Protein AF-A0A7J9KUZ1-F1 (afdb_monomer)

Sequence (66 aa):
MYTEQFVYCGKKATLIVGNVLPLRSIPEGAVICNIEHHVGDRGVFVRASRDYAIVISHNPDNDTTR

Nearest PDB structures (foldseek):
  8rxx-assembly1_LA  TM=1.003E+00  e=4.543E-04  Leishmania major strain Friedlin
  4v8m-assembly1_Be  TM=8.912E-01  e=5.210E-04  Trypanosoma brucei brucei TREU927
  1c04-assembly1_A  TM=8.550E-01  e=1.959E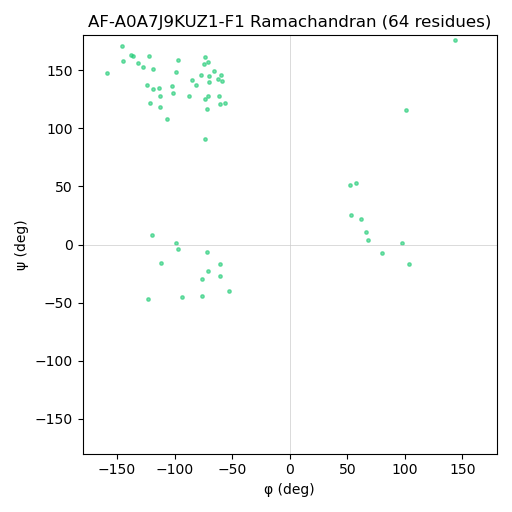-02  Haloarcula marismortui
  7sae-assembly1_C  TM=9.678E-01  e=4.453E-02  Bacillus subtilis
  4v77-assembly1_BC  TM=8.389E-01  e=1.391E-02  Escherichia coli K-12

InterPro domains:
  IPR002171 Large ribosomal subunit protein uL2 [PTHR13691] (1-64)
  IPR008991 Translation protein SH3-like domain superfamily [SSF50104] (18-61)
  IPR014722 Large ribosomal subunit protein uL2, domain 2 [G3DSA:2.30.30.30] (9-66)
  IPR022669 Large ribosomal subunit protein uL2, C-terminal [PF03947] (17-61)

Radius of gyration: 12.12 Å; Cα contacts (8 Å, |Δi|>4): 89; chains: 1; bounding box: 23×22×36 Å

pLDDT: mean 93.88, std 3.78, range [80.0, 97.06]

Structure (mmCIF, N/CA/C/O backbone):
data_AF-A0A7J9KUZ1-F1
#
_entry.id   AF-A0A7J9KUZ1-F1
#
loop_
_atom_site.group_PDB
_atom_site.id
_atom_site.type_sym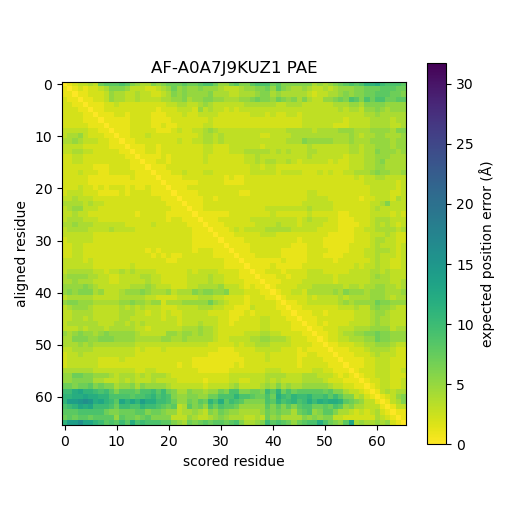bol
_atom_site.label_atom_id
_atom_site.label_alt_id
_atom_site.label_comp_id
_atom_site.label_asym_id
_atom_site.label_entity_id
_atom_site.label_seq_id
_atom_site.pdbx_PDB_ins_code
_atom_site.Cartn_x
_atom_site.Cartn_y
_atom_site.Cartn_z
_atom_site.occupancy
_atom_site.B_iso_or_equiv
_atom_site.auth_seq_id
_atom_site.auth_comp_id
_atom_site.auth_asym_id
_atom_site.auth_atom_id
_atom_site.pdbx_PDB_model_num
ATOM 1 N N . MET A 1 1 ? -6.078 5.711 9.507 1.00 88.31 1 MET A N 1
ATOM 2 C CA . MET A 1 1 ? -6.533 4.475 10.170 1.00 88.31 1 MET A CA 1
ATOM 3 C C . MET A 1 1 ? -7.094 4.829 11.527 1.00 88.31 1 MET A C 1
ATOM 5 O O . MET A 1 1 ? -6.509 5.674 12.195 1.00 88.31 1 MET A O 1
ATOM 9 N N . TYR A 1 2 ? -8.218 4.227 11.898 1.00 93.94 2 TYR A N 1
ATOM 10 C CA . TYR A 1 2 ? -8.877 4.420 13.190 1.00 93.94 2 TYR A CA 1
ATOM 11 C C . TYR A 1 2 ? -9.375 3.069 13.730 1.00 93.94 2 TYR A C 1
ATOM 13 O O . TYR A 1 2 ? -9.431 2.087 12.989 1.00 93.94 2 TYR A O 1
ATOM 21 N N . THR A 1 3 ? -9.687 3.001 15.022 1.00 96.12 3 THR A N 1
ATOM 22 C CA . THR A 1 3 ? -10.182 1.776 15.675 1.00 96.12 3 THR A CA 1
ATOM 23 C C . THR A 1 3 ? -11.513 1.328 15.065 1.00 96.12 3 THR A C 1
ATOM 25 O O . THR A 1 3 ? -12.336 2.172 14.734 1.00 96.12 3 THR A O 1
ATOM 28 N N . GLU A 1 4 ? -11.733 0.019 14.912 1.00 95.69 4 GLU A N 1
ATOM 29 C CA . GLU A 1 4 ? -12.904 -0.568 14.222 1.00 95.69 4 GLU A CA 1
ATOM 30 C C . GLU A 1 4 ? -12.991 -0.290 12.706 1.00 95.69 4 GLU A C 1
ATOM 32 O O . GLU A 1 4 ? -14.003 -0.583 12.068 1.00 95.69 4 GLU A O 1
ATOM 37 N N . GLN A 1 5 ? -11.940 0.251 12.079 1.00 94.88 5 GLN A N 1
ATOM 38 C CA . GLN A 1 5 ? -11.885 0.333 10.620 1.00 94.88 5 GLN A CA 1
ATOM 39 C C . GLN A 1 5 ? -11.621 -1.056 10.014 1.00 94.88 5 GLN A C 1
ATOM 41 O O . GLN A 1 5 ? -10.602 -1.684 10.302 1.00 94.88 5 GLN A O 1
ATOM 46 N N . PHE A 1 6 ? -12.489 -1.508 9.104 1.00 95.50 6 PHE A N 1
ATOM 47 C CA . PHE A 1 6 ? -12.229 -2.712 8.313 1.00 95.50 6 PHE A CA 1
ATOM 48 C C . PHE A 1 6 ? -11.118 -2.464 7.291 1.00 95.50 6 PHE A C 1
ATOM 50 O O . PHE A 1 6 ? -11.184 -1.524 6.497 1.00 95.50 6 PHE A O 1
ATOM 57 N N . VAL A 1 7 ? -10.116 -3.341 7.303 1.00 96.19 7 VAL A N 1
ATOM 58 C CA . VAL A 1 7 ? -8.991 -3.327 6.367 1.00 96.19 7 VAL A CA 1
ATOM 59 C C . VAL A 1 7 ? -9.081 -4.556 5.482 1.00 96.19 7 VAL A C 1
ATOM 61 O O . VAL A 1 7 ? -9.174 -5.682 5.970 1.00 96.19 7 VAL A O 1
AT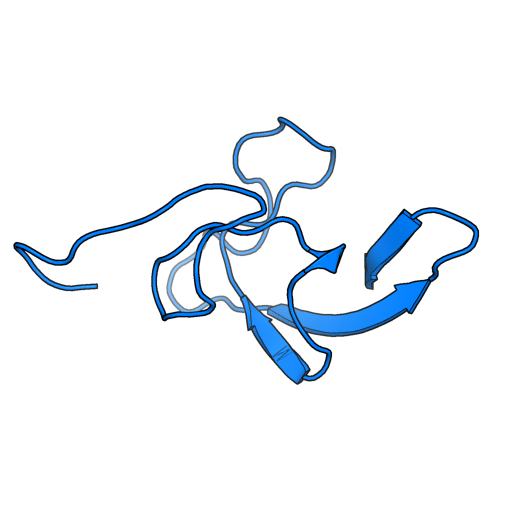OM 64 N N . TYR A 1 8 ? -9.027 -4.337 4.176 1.00 97.06 8 TYR A N 1
ATOM 65 C CA . TYR A 1 8 ? -9.070 -5.397 3.183 1.00 97.06 8 TYR A CA 1
ATOM 66 C C . TYR A 1 8 ? -7.739 -5.480 2.443 1.00 97.06 8 TYR A C 1
ATOM 68 O O . TYR A 1 8 ? -7.183 -4.469 2.006 1.00 97.06 8 TYR A O 1
ATOM 76 N N . CYS A 1 9 ? -7.254 -6.709 2.275 1.00 96.50 9 CYS A N 1
ATOM 77 C CA . CYS A 1 9 ? -5.999 -7.006 1.597 1.00 96.50 9 CYS A CA 1
ATOM 78 C C . CYS A 1 9 ? -6.263 -7.937 0.412 1.00 96.50 9 CYS A C 1
ATOM 80 O O . CYS A 1 9 ? -6.781 -9.040 0.589 1.00 96.50 9 CYS A O 1
ATOM 82 N N . GLY A 1 10 ? -5.889 -7.517 -0.795 1.00 95.12 10 GLY A N 1
ATOM 83 C CA . GLY A 1 10 ? -5.907 -8.377 -1.976 1.00 95.12 10 GLY A CA 1
ATOM 84 C C . GLY A 1 10 ? -6.315 -7.673 -3.266 1.00 95.12 10 GLY A C 1
ATOM 85 O O . GLY A 1 10 ? -6.714 -6.514 -3.285 1.00 95.12 10 GLY A O 1
ATOM 86 N N . LYS A 1 11 ? -6.257 -8.414 -4.379 1.00 93.56 11 LYS A N 1
ATOM 87 C CA . LYS A 1 11 ? -6.524 -7.893 -5.736 1.00 93.56 11 LYS A CA 1
ATOM 88 C C . LYS A 1 11 ? -7.943 -7.336 -5.929 1.00 93.56 11 LYS A C 1
ATOM 90 O O . LYS A 1 11 ? -8.148 -6.499 -6.797 1.00 93.56 11 LYS A O 1
ATOM 95 N N . LYS A 1 12 ? -8.916 -7.832 -5.157 1.00 95.00 12 LYS A N 1
ATOM 96 C CA . LYS A 1 12 ? -10.331 -7.421 -5.215 1.00 95.00 12 LYS A CA 1
ATOM 97 C C . LYS A 1 12 ? -10.709 -6.400 -4.135 1.00 95.00 12 LYS A C 1
ATOM 99 O O . LYS A 1 12 ? -11.883 -6.058 -4.030 1.00 95.00 12 LYS A O 1
ATOM 104 N N . ALA A 1 13 ? -9.760 -5.973 -3.302 1.00 96.38 13 ALA A N 1
ATOM 105 C CA . ALA A 1 13 ? -10.035 -4.949 -2.306 1.00 96.38 13 ALA A CA 1
ATOM 106 C C . ALA A 1 13 ? -10.363 -3.622 -3.001 1.00 96.38 13 ALA A C 1
ATOM 108 O O . ALA A 1 13 ? -9.878 -3.337 -4.095 1.00 96.38 13 ALA A O 1
ATOM 109 N N . THR A 1 14 ? -11.208 -2.817 -2.369 1.00 95.62 14 THR A N 1
ATOM 110 C CA . THR A 1 14 ? -11.514 -1.466 -2.838 1.00 95.62 14 THR A CA 1
ATOM 111 C C . THR A 1 14 ? -10.376 -0.514 -2.481 1.00 95.62 14 THR A C 1
ATOM 113 O O . THR A 1 14 ? -9.733 -0.662 -1.437 1.00 95.62 14 THR A O 1
ATOM 116 N N . LEU A 1 15 ? -10.124 0.471 -3.347 1.00 94.38 15 LEU A N 1
ATOM 117 C CA . LEU A 1 15 ? -9.113 1.502 -3.121 1.00 94.38 15 LEU A CA 1
ATOM 118 C C . LEU A 1 15 ? -9.612 2.500 -2.061 1.00 94.38 15 LEU A C 1
ATOM 120 O O . LEU A 1 15 ? -10.270 3.487 -2.381 1.00 94.38 15 LEU A O 1
ATOM 124 N N . ILE A 1 16 ? -9.311 2.226 -0.793 1.00 95.38 16 ILE A N 1
ATOM 125 C CA . ILE A 1 16 ? -9.568 3.120 0.344 1.00 95.38 16 ILE A CA 1
ATOM 126 C C . ILE A 1 16 ? -8.310 3.235 1.206 1.00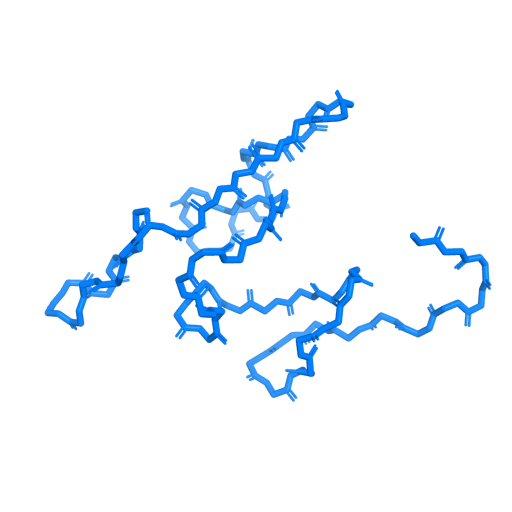 95.38 16 ILE A C 1
ATOM 128 O O . ILE A 1 16 ? -7.468 2.335 1.226 1.00 95.38 16 ILE A O 1
ATOM 132 N N . VAL A 1 17 ? -8.193 4.328 1.959 1.00 95.19 17 VAL A N 1
ATOM 133 C CA . VAL A 1 17 ? -7.039 4.561 2.835 1.00 95.19 17 VAL A CA 1
ATOM 134 C C . VAL A 1 17 ? -6.938 3.457 3.889 1.00 95.19 17 VAL A C 1
ATOM 136 O O . VAL A 1 17 ? -7.837 3.285 4.713 1.00 95.19 17 VAL A O 1
ATOM 139 N N . GLY A 1 18 ? -5.805 2.753 3.886 1.00 94.81 18 GLY A N 1
ATOM 140 C CA . GLY A 1 18 ? -5.503 1.655 4.804 1.00 94.81 18 GLY A CA 1
ATOM 141 C C . GLY A 1 18 ? -5.628 0.261 4.188 1.00 94.81 18 GLY A C 1
ATOM 142 O O . GLY A 1 18 ? -5.058 -0.672 4.744 1.00 94.81 18 GLY A O 1
ATOM 143 N N . ASN A 1 19 ? -6.306 0.110 3.045 1.00 97.06 19 ASN A N 1
ATOM 144 C CA . ASN A 1 19 ? -6.361 -1.169 2.336 1.00 97.06 19 ASN A CA 1
ATOM 145 C C . ASN A 1 19 ? -5.046 -1.480 1.618 1.00 97.06 19 ASN A C 1
ATOM 147 O O . ASN A 1 19 ? -4.304 -0.582 1.221 1.00 97.06 19 ASN A O 1
ATOM 151 N N . VAL A 1 20 ? -4.801 -2.772 1.400 1.00 97.06 20 VAL A N 1
ATOM 152 C CA . VAL A 1 20 ? -3.602 -3.269 0.718 1.00 97.06 20 VAL A CA 1
ATOM 153 C C . VAL A 1 20 ? -3.998 -3.888 -0.616 1.00 97.06 20 VAL A C 1
ATOM 155 O O . VAL A 1 20 ? -4.740 -4.872 -0.671 1.00 97.06 20 VAL A O 1
ATOM 158 N N . LEU A 1 21 ? -3.488 -3.317 -1.703 1.00 96.50 21 LEU A N 1
ATOM 159 C CA . LEU A 1 21 ? -3.749 -3.753 -3.070 1.00 96.50 21 LEU A CA 1
ATOM 160 C C . LEU A 1 21 ? -2.420 -3.978 -3.810 1.00 96.50 21 LEU A C 1
ATOM 162 O O . LEU A 1 21 ? -1.429 -3.324 -3.485 1.00 96.50 21 LEU A O 1
ATOM 166 N N . PRO A 1 22 ? -2.377 -4.860 -4.826 1.00 95.25 22 PRO A N 1
ATOM 167 C CA . PRO A 1 22 ? -1.246 -4.925 -5.748 1.00 95.25 22 PRO A CA 1
ATOM 168 C C . PRO A 1 22 ? -1.043 -3.583 -6.464 1.00 95.25 22 PR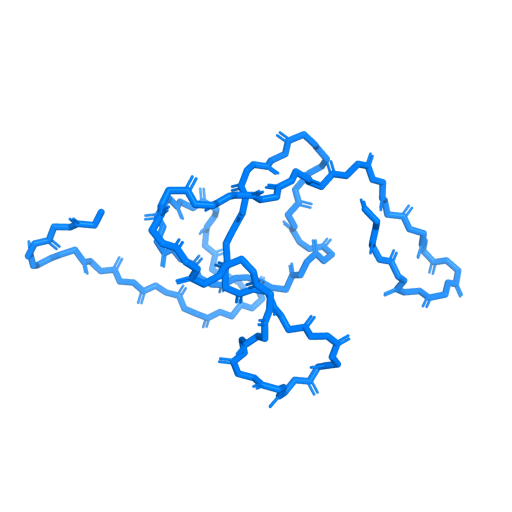O A C 1
ATOM 170 O O . PRO A 1 22 ? -2.026 -2.986 -6.900 1.00 95.25 22 PRO A O 1
ATOM 173 N N . LEU A 1 23 ? 0.211 -3.160 -6.670 1.00 94.00 23 LEU A N 1
ATOM 174 C CA . LEU A 1 23 ? 0.539 -1.872 -7.307 1.00 94.00 23 LEU A CA 1
ATOM 175 C C . LEU A 1 23 ? -0.148 -1.674 -8.665 1.00 94.00 23 LEU A C 1
ATOM 177 O O . LEU A 1 23 ? -0.685 -0.608 -8.918 1.00 94.00 23 LEU A O 1
ATOM 181 N N . ARG A 1 24 ? -0.238 -2.721 -9.494 1.00 92.25 24 ARG A N 1
ATOM 182 C CA . ARG A 1 24 ? -0.937 -2.676 -10.795 1.00 92.25 24 ARG A CA 1
ATOM 183 C C . ARG A 1 24 ? -2.435 -2.351 -10.733 1.00 92.25 24 ARG A C 1
ATOM 185 O O . ARG A 1 24 ? -3.046 -2.108 -11.764 1.00 92.25 24 ARG A O 1
ATOM 192 N N . SER A 1 25 ? -3.052 -2.468 -9.559 1.00 92.75 25 SER A N 1
ATOM 193 C CA . SER A 1 25 ? -4.474 -2.179 -9.342 1.00 92.75 25 SER A CA 1
ATOM 194 C C . SER A 1 25 ? -4.701 -0.767 -8.792 1.00 92.75 25 SER A C 1
ATOM 196 O O . SER A 1 25 ? -5.848 -0.383 -8.569 1.00 92.75 25 SER A O 1
ATOM 198 N N . ILE A 1 26 ? -3.630 -0.025 -8.512 1.00 94.94 26 ILE A N 1
ATOM 199 C CA . ILE A 1 26 ? -3.662 1.322 -7.947 1.00 94.94 26 ILE A CA 1
ATOM 200 C C . ILE A 1 26 ? -3.424 2.306 -9.095 1.00 94.94 26 ILE A C 1
ATOM 202 O O . ILE A 1 26 ? -2.476 2.096 -9.835 1.00 94.94 26 ILE A O 1
ATOM 206 N N . PRO A 1 27 ? -4.247 3.354 -9.266 1.00 94.81 27 PRO A N 1
ATOM 207 C CA . PRO A 1 27 ? -4.069 4.303 -10.360 1.00 94.81 27 PRO A CA 1
ATOM 208 C C . PRO A 1 27 ? -2.836 5.193 -10.168 1.00 94.81 27 PRO A C 1
ATOM 210 O O . PRO A 1 27 ? -2.399 5.462 -9.046 1.00 94.81 27 PRO A O 1
ATOM 213 N N . GLU A 1 28 ? -2.331 5.721 -11.277 1.00 95.44 28 GLU A N 1
ATOM 214 C CA . GLU A 1 28 ? -1.280 6.736 -11.288 1.00 95.44 28 GLU A CA 1
ATOM 215 C C . GLU A 1 28 ? -1.726 8.004 -10.540 1.00 95.44 28 GLU A C 1
ATOM 217 O O . GLU A 1 28 ? -2.902 8.371 -10.511 1.00 95.44 28 GLU A O 1
ATOM 222 N N . GLY A 1 29 ? -0.780 8.665 -9.881 1.00 95.75 29 GLY A N 1
ATOM 223 C CA . GLY A 1 29 ? -1.008 9.795 -8.984 1.00 95.75 29 GLY A CA 1
ATOM 224 C C . GLY A 1 29 ? -1.475 9.406 -7.577 1.00 95.75 29 GLY A C 1
ATOM 225 O O . GLY A 1 29 ? -1.536 10.273 -6.704 1.00 95.75 29 GLY A O 1
ATOM 226 N N . ALA A 1 30 ? -1.781 8.132 -7.313 1.00 96.19 30 ALA A N 1
ATOM 227 C CA . ALA A 1 30 ? -2.184 7.696 -5.981 1.00 96.19 30 ALA A CA 1
ATOM 228 C C . ALA A 1 30 ? -1.016 7.726 -4.988 1.00 96.19 30 ALA A C 1
ATOM 230 O O . ALA A 1 30 ? 0.104 7.314 -5.296 1.00 96.19 30 ALA A O 1
ATOM 231 N N . VAL A 1 31 ? -1.320 8.160 -3.764 1.00 96.38 31 VAL A N 1
ATOM 232 C CA . VAL A 1 31 ? -0.390 8.154 -2.632 1.00 96.38 31 VAL A CA 1
ATOM 233 C C . VAL A 1 31 ? -0.470 6.811 -1.911 1.00 96.38 31 VAL A C 1
ATOM 235 O O . VAL A 1 31 ? -1.554 6.374 -1.520 1.00 96.38 31 VAL A O 1
ATOM 238 N N . ILE A 1 32 ? 0.679 6.168 -1.718 1.00 96.75 32 ILE A N 1
ATOM 239 C CA . ILE A 1 32 ? 0.801 4.819 -1.156 1.00 96.75 32 ILE A CA 1
ATOM 240 C C . ILE A 1 32 ? 1.929 4.733 -0.117 1.00 96.75 32 ILE A C 1
ATOM 242 O O . ILE A 1 32 ? 2.812 5.591 -0.056 1.00 96.75 32 ILE A O 1
ATOM 246 N N . CYS A 1 33 ? 1.903 3.685 0.708 1.00 96.88 33 CYS A N 1
ATOM 247 C CA . CYS A 1 33 ? 2.917 3.406 1.727 1.00 96.88 33 CYS A CA 1
ATOM 248 C C . CYS A 1 33 ? 3.143 1.896 1.910 1.00 96.88 33 CYS A C 1
ATOM 250 O O . CYS A 1 33 ? 2.394 1.084 1.367 1.00 96.88 33 CYS A O 1
ATOM 252 N N . ASN A 1 34 ? 4.179 1.529 2.676 1.00 96.44 34 ASN A N 1
ATOM 253 C CA . ASN A 1 34 ? 4.539 0.144 3.007 1.00 96.44 34 ASN A CA 1
ATOM 254 C C . ASN A 1 34 ? 4.672 -0.784 1.780 1.00 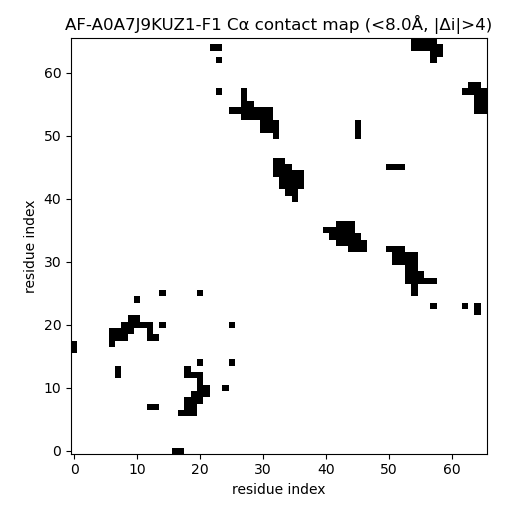96.44 34 ASN A C 1
ATOM 256 O O . ASN A 1 34 ? 4.070 -1.856 1.714 1.00 96.44 34 ASN A O 1
ATOM 260 N N . ILE A 1 35 ? 5.455 -0.349 0.793 1.00 96.06 35 ILE A N 1
ATOM 261 C CA . ILE A 1 35 ? 5.555 -0.982 -0.529 1.00 96.06 35 ILE A CA 1
ATOM 262 C C . ILE A 1 35 ? 6.564 -2.128 -0.496 1.00 96.06 35 ILE A C 1
ATOM 264 O O . ILE A 1 35 ? 7.617 -2.025 0.137 1.00 96.06 35 ILE A O 1
ATOM 268 N N . GLU A 1 36 ? 6.267 -3.213 -1.199 1.00 96.06 36 GLU A N 1
ATOM 269 C CA . GLU A 1 36 ? 7.185 -4.337 -1.387 1.00 96.06 36 GLU A CA 1
ATOM 270 C C . GLU A 1 36 ? 8.197 -4.044 -2.511 1.00 96.06 36 GLU A C 1
ATOM 272 O O . GLU A 1 36 ? 7.812 -3.522 -3.556 1.00 96.06 36 GLU A O 1
ATOM 277 N N . HIS A 1 37 ? 9.480 -4.376 -2.319 1.00 92.81 37 HIS A N 1
ATOM 278 C CA . HIS A 1 37 ? 10.479 -4.275 -3.395 1.00 92.81 37 HIS A CA 1
ATOM 279 C C . HIS A 1 37 ? 10.326 -5.432 -4.388 1.00 92.81 37 HIS A C 1
ATOM 281 O O . HIS A 1 37 ? 10.281 -5.212 -5.596 1.00 92.81 37 HIS A O 1
ATOM 287 N N . HIS A 1 38 ? 10.150 -6.647 -3.869 1.00 92.38 38 HIS A N 1
ATOM 288 C CA . HIS A 1 38 ? 9.686 -7.810 -4.608 1.00 92.38 38 HIS A CA 1
ATOM 289 C C . HIS A 1 38 ? 8.376 -8.323 -4.017 1.00 92.38 38 HIS A C 1
ATOM 291 O O . HIS A 1 38 ? 8.121 -8.201 -2.820 1.00 92.38 38 HIS A O 1
ATOM 297 N N . VAL A 1 39 ? 7.550 -8.936 -4.864 1.00 92.00 39 VAL A N 1
ATOM 298 C CA . VAL A 1 39 ? 6.265 -9.508 -4.445 1.00 92.00 39 VAL A CA 1
ATOM 299 C C . VAL A 1 39 ? 6.481 -10.512 -3.310 1.00 92.00 39 VAL A C 1
ATOM 301 O O . VAL A 1 39 ? 7.177 -11.510 -3.487 1.00 92.00 39 VAL A O 1
ATOM 304 N N . GLY A 1 40 ? 5.842 -10.268 -2.167 1.00 93.44 40 GLY A N 1
ATOM 305 C CA . GLY A 1 40 ? 5.932 -11.112 -0.976 1.00 93.44 40 GLY A CA 1
ATOM 306 C C . GLY A 1 40 ? 6.928 -10.644 0.090 1.00 93.44 40 GLY A C 1
ATOM 307 O O . GLY A 1 40 ? 7.017 -11.301 1.130 1.00 93.44 40 GLY A O 1
ATOM 308 N N . ASP A 1 41 ? 7.618 -9.514 -0.105 1.00 93.56 41 ASP A N 1
ATOM 309 C CA . ASP A 1 41 ? 8.561 -8.957 0.880 1.00 93.56 41 ASP A CA 1
ATOM 310 C C . ASP A 1 41 ? 7.874 -8.348 2.124 1.00 93.56 41 ASP A C 1
ATOM 312 O O . ASP A 1 41 ? 8.547 -7.976 3.086 1.00 93.56 41 ASP A O 1
ATOM 316 N N . ARG A 1 42 ? 6.534 -8.253 2.150 1.00 93.38 42 ARG A N 1
ATOM 317 C CA . ARG A 1 42 ? 5.720 -7.779 3.291 1.00 93.38 42 ARG A CA 1
ATOM 318 C C . ARG A 1 42 ? 5.970 -6.325 3.716 1.00 93.38 42 ARG A C 1
ATOM 320 O O . ARG A 1 42 ? 5.627 -5.940 4.835 1.00 93.38 42 ARG A O 1
ATOM 327 N N . GLY A 1 43 ? 6.514 -5.514 2.815 1.00 93.31 43 GLY A N 1
ATOM 328 C CA . GLY A 1 43 ? 6.757 -4.086 3.008 1.00 93.31 43 GLY A CA 1
ATOM 329 C C . GLY A 1 43 ? 8.216 -3.768 3.342 1.00 93.31 43 GLY A C 1
ATOM 330 O O . GLY A 1 43 ? 8.739 -4.118 4.403 1.00 93.31 43 GLY A O 1
ATOM 331 N N . VAL A 1 44 ? 8.861 -3.036 2.436 1.00 96.44 44 VAL A N 1
ATOM 332 C CA . VAL A 1 44 ? 10.280 -2.650 2.494 1.00 96.44 44 VAL A CA 1
ATOM 333 C C . VAL A 1 44 ? 10.429 -1.133 2.428 1.00 96.44 44 VAL A C 1
ATOM 335 O O . VAL A 1 44 ? 11.132 -0.553 3.253 1.00 96.44 44 VAL A O 1
ATOM 338 N N . PHE A 1 45 ? 9.731 -0.475 1.501 1.00 95.25 45 PHE A N 1
ATOM 339 C CA . PHE A 1 45 ? 9.821 0.971 1.307 1.00 95.25 45 PHE A CA 1
ATOM 340 C C . PHE A 1 45 ? 8.708 1.733 2.022 1.00 95.25 45 PHE A C 1
ATOM 342 O O . PHE A 1 45 ? 7.630 1.195 2.277 1.00 95.25 45 PHE A O 1
ATOM 349 N N . VAL A 1 46 ? 8.953 3.027 2.264 1.00 95.75 46 VAL A N 1
ATOM 350 C CA . VAL A 1 46 ? 7.937 3.978 2.745 1.00 95.75 46 VAL A CA 1
ATOM 351 C C . VAL A 1 46 ? 7.315 3.517 4.072 1.00 95.75 46 VAL A C 1
ATOM 353 O O . VAL A 1 46 ? 6.102 3.338 4.198 1.00 95.75 46 VAL A O 1
ATOM 356 N N . ARG A 1 47 ? 8.184 3.232 5.050 1.00 96.00 47 ARG A N 1
ATOM 357 C CA . ARG A 1 47 ? 7.810 2.729 6.386 1.00 96.00 47 ARG A CA 1
ATOM 358 C C . ARG A 1 47 ? 8.059 3.731 7.507 1.00 96.00 47 ARG A C 1
ATOM 360 O O . ARG A 1 47 ? 7.556 3.531 8.612 1.00 96.00 47 ARG A O 1
ATOM 367 N N . ALA A 1 48 ? 8.858 4.767 7.255 1.00 96.25 48 ALA A N 1
ATOM 368 C CA . ALA A 1 48 ? 9.114 5.785 8.258 1.00 96.25 48 ALA A CA 1
ATOM 369 C C . ALA A 1 48 ? 7.888 6.692 8.438 1.00 96.25 48 ALA A C 1
ATOM 371 O O . ALA A 1 48 ? 6.977 6.742 7.609 1.00 96.25 48 ALA A O 1
ATOM 372 N N . SER A 1 49 ? 7.850 7.396 9.567 1.00 94.44 49 SER A N 1
ATOM 373 C CA . SER A 1 49 ? 6.739 8.287 9.891 1.00 94.44 49 SER A CA 1
ATOM 374 C C . SER A 1 49 ? 6.613 9.393 8.846 1.00 94.44 49 SER A C 1
ATOM 376 O O . SER A 1 49 ? 7.575 10.115 8.607 1.00 94.44 49 SER A O 1
ATOM 378 N N . ARG A 1 50 ? 5.403 9.552 8.295 1.00 93.38 50 ARG A N 1
ATOM 379 C CA . ARG A 1 50 ? 5.034 10.563 7.283 1.00 93.38 50 ARG A CA 1
ATOM 380 C C . ARG A 1 50 ? 5.664 10.381 5.901 1.00 93.38 50 ARG A C 1
ATOM 382 O O . ARG A 1 50 ? 5.395 11.207 5.032 1.00 93.38 50 ARG A O 1
ATOM 389 N N . ASP A 1 51 ? 6.416 9.311 5.676 1.00 95.94 51 ASP A N 1
ATOM 390 C CA . ASP A 1 51 ? 6.861 8.980 4.329 1.00 95.94 51 ASP A CA 1
ATOM 391 C C . ASP A 1 51 ? 5.677 8.517 3.480 1.00 95.94 51 ASP A C 1
ATOM 393 O O . ASP A 1 51 ? 4.757 7.841 3.952 1.00 95.94 51 ASP A O 1
ATOM 397 N N . TYR A 1 52 ? 5.726 8.870 2.200 1.00 96.38 52 TYR A N 1
ATOM 398 C CA . TYR A 1 52 ? 4.786 8.416 1.189 1.00 96.38 52 TYR A CA 1
ATOM 399 C C . TYR A 1 52 ? 5.510 8.240 -0.148 1.00 96.38 52 TYR A C 1
ATOM 401 O O . TYR A 1 52 ? 6.557 8.841 -0.384 1.00 96.38 52 TYR A O 1
ATOM 409 N N . ALA A 1 53 ? 4.940 7.428 -1.030 1.00 96.69 53 ALA A N 1
ATOM 410 C CA . ALA A 1 53 ? 5.305 7.409 -2.440 1.00 96.69 53 ALA A CA 1
ATOM 411 C C . ALA A 1 53 ? 4.078 7.694 -3.299 1.00 96.69 53 ALA A C 1
ATOM 413 O O . ALA A 1 53 ? 2.938 7.587 -2.839 1.00 96.69 53 ALA A O 1
ATOM 414 N N . ILE A 1 54 ? 4.333 8.066 -4.546 1.00 96.75 54 ILE A N 1
ATOM 415 C CA . ILE A 1 54 ? 3.316 8.332 -5.554 1.00 96.75 54 ILE A CA 1
ATOM 416 C C . ILE A 1 54 ? 3.543 7.344 -6.689 1.00 96.75 54 ILE A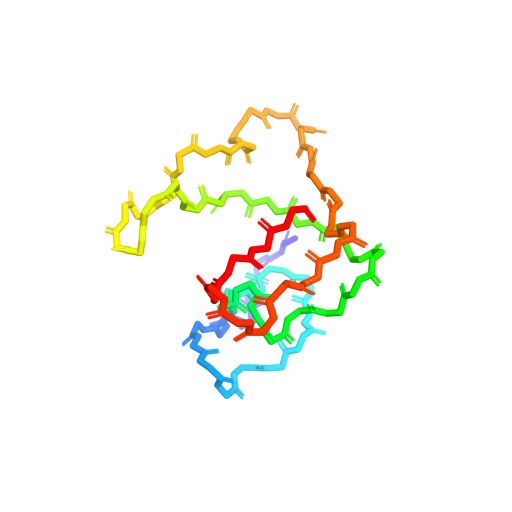 C 1
ATOM 418 O O . ILE A 1 54 ? 4.678 7.170 -7.121 1.00 96.75 54 ILE A O 1
ATOM 422 N N . VAL A 1 55 ? 2.474 6.720 -7.171 1.00 96.00 55 VAL A N 1
ATOM 423 C CA . VAL A 1 55 ? 2.524 5.916 -8.396 1.00 96.00 55 VAL A CA 1
ATOM 424 C C . VAL A 1 55 ? 2.653 6.863 -9.588 1.00 96.00 55 VAL A C 1
ATOM 426 O O . VAL A 1 55 ? 1.761 7.671 -9.819 1.00 96.00 55 VAL A O 1
ATOM 429 N N . ILE A 1 56 ? 3.747 6.805 -10.337 1.00 95.88 56 ILE A N 1
ATOM 430 C CA . ILE A 1 56 ? 4.000 7.692 -11.480 1.00 95.88 5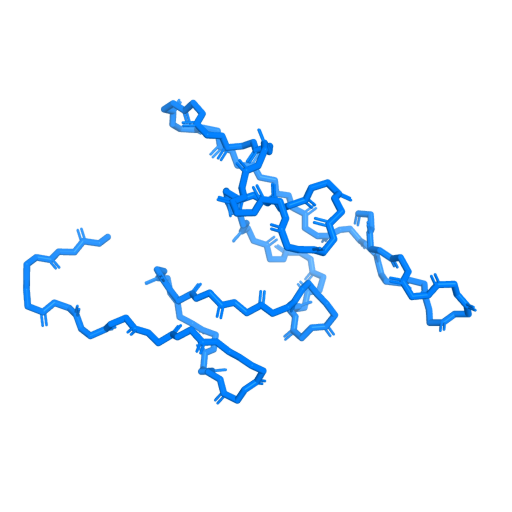6 ILE A CA 1
ATOM 431 C C . ILE A 1 56 ? 3.531 7.038 -12.778 1.00 95.88 56 ILE A C 1
ATOM 433 O O . ILE A 1 56 ? 2.911 7.703 -13.604 1.00 95.88 56 ILE A O 1
ATOM 437 N N . SER A 1 57 ? 3.851 5.758 -12.982 1.00 94.69 57 SER A N 1
ATOM 438 C CA . SER A 1 57 ? 3.523 5.049 -14.226 1.00 94.69 57 SER A CA 1
ATOM 439 C C . SER A 1 57 ? 3.513 3.533 -14.060 1.00 94.69 57 SER A C 1
ATOM 441 O O . SER A 1 57 ? 4.336 2.973 -13.328 1.00 94.69 57 SER A O 1
ATOM 443 N N . HIS A 1 58 ? 2.647 2.858 -14.814 1.00 93.62 58 HIS A N 1
ATOM 444 C CA . HIS A 1 58 ? 2.698 1.407 -14.989 1.00 93.62 58 HIS A CA 1
ATOM 445 C C . HIS A 1 58 ? 3.309 1.035 -16.338 1.00 93.62 58 HIS A C 1
ATOM 447 O O . HIS A 1 58 ? 2.951 1.594 -17.372 1.00 93.62 58 HIS A O 1
ATOM 453 N N . ASN A 1 59 ? 4.196 0.042 -16.337 1.00 92.69 59 ASN A N 1
ATOM 454 C CA . ASN A 1 59 ? 4.672 -0.587 -17.557 1.00 92.69 59 ASN A CA 1
ATOM 455 C C . ASN A 1 59 ? 4.052 -1.995 -17.694 1.00 92.69 59 ASN A C 1
ATOM 457 O O . ASN A 1 59 ? 4.432 -2.902 -16.947 1.00 92.69 59 ASN A O 1
ATOM 461 N N . PRO A 1 60 ? 3.105 -2.194 -18.630 1.00 85.44 60 PRO A N 1
ATOM 462 C CA . PRO A 1 60 ? 2.423 -3.474 -18.809 1.00 85.44 60 PRO A CA 1
ATOM 463 C C . PRO A 1 60 ? 3.324 -4.563 -19.405 1.00 85.44 60 PRO A C 1
ATOM 465 O O . PRO A 1 60 ? 3.048 -5.740 -19.197 1.00 85.44 60 PRO A O 1
ATOM 468 N N . ASP A 1 61 ? 4.403 -4.201 -20.106 1.00 87.00 61 ASP A N 1
ATOM 469 C CA . ASP A 1 61 ? 5.260 -5.170 -20.801 1.00 87.00 61 ASP A CA 1
ATOM 470 C C . ASP A 1 61 ? 6.177 -5.942 -19.846 1.00 87.00 61 ASP A C 1
ATOM 472 O O . ASP A 1 61 ? 6.554 -7.082 -20.108 1.00 87.00 61 ASP A O 1
ATOM 476 N N . ASN A 1 62 ? 6.556 -5.317 -18.731 1.00 82.94 62 ASN A N 1
ATOM 477 C CA . ASN A 1 62 ? 7.464 -5.897 -17.744 1.00 82.94 62 ASN A CA 1
ATOM 478 C C . ASN A 1 62 ? 6.826 -6.045 -16.351 1.00 82.94 62 ASN A C 1
ATOM 480 O O . ASN A 1 62 ? 7.539 -6.359 -15.400 1.00 82.94 62 ASN A O 1
ATOM 484 N N . ASP A 1 63 ? 5.514 -5.796 -16.228 1.00 80.00 63 ASP A N 1
ATOM 485 C CA . ASP A 1 63 ? 4.754 -5.823 -14.968 1.00 80.00 63 ASP A CA 1
ATOM 486 C C . ASP A 1 63 ? 5.368 -4.932 -13.856 1.00 80.00 63 ASP A C 1
ATOM 488 O O . ASP A 1 63 ? 5.162 -5.165 -12.662 1.00 80.00 63 ASP A O 1
ATOM 492 N N . THR A 1 64 ? 6.120 -3.883 -14.223 1.00 84.81 64 THR A N 1
ATOM 493 C CA . THR A 1 64 ? 6.726 -2.952 -13.256 1.00 84.81 64 THR A CA 1
ATOM 494 C C . THR A 1 64 ? 5.900 -1.685 -13.092 1.00 84.81 64 THR A C 1
ATOM 496 O O . THR A 1 64 ? 5.232 -1.213 -14.008 1.00 84.81 64 THR A O 1
ATOM 499 N N . THR A 1 65 ? 5.946 -1.118 -11.892 1.00 86.31 65 THR A N 1
ATOM 500 C CA . THR A 1 65 ? 5.337 0.172 -11.560 1.00 86.31 65 THR A CA 1
ATOM 501 C C . THR A 1 65 ? 6.425 1.072 -10.998 1.00 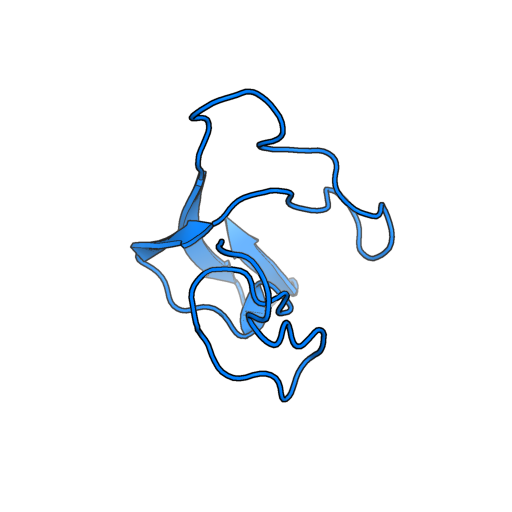86.31 65 THR A C 1
ATOM 503 O O . THR A 1 65 ? 7.266 0.600 -10.230 1.00 86.31 65 THR A O 1
ATOM 506 N N . ARG A 1 66 ? 6.434 2.332 -11.425 1.00 82.12 66 ARG A N 1
ATOM 507 C CA . ARG A 1 66 ? 7.385 3.363 -11.001 1.00 82.12 66 ARG A CA 1
ATOM 508 C C . ARG A 1 66 ? 6.656 4.497 -10.319 1.00 82.12 66 ARG A C 1
ATOM 510 O O . ARG A 1 66 ? 5.539 4.809 -10.786 1.00 82.12 66 ARG A O 1
#

Mean predicted aligned error: 3.21 Å

Organism: Gossypium schwendimanii (NCBI:txid34291)

Solvent-accessible surface area (backbone atoms only — not comparable to full-atom values): 4388 Å² total; per-residue (Å²): 133,61,90,92,62,88,69,44,76,36,87,84,45,69,98,50,92,78,39,43,61,53,70,92,80,54,62,66,74,40,79,45,61,51,38,52,85,50,96,84,60,83,38,70,40,44,74,58,91,91,48,67,45,60,35,69,46,77,41,84,91,76,76,45,74,74

Secondary structure (DSSP, 8-state):
--TT----BSTT----TT-B--GGGSPTT-EE-SB-SSTTSS--BS-STT--EE---EETTTTEE-

Foldseek 3Di:
DDPPDDEEEECPDDPDPRHHHDPVSDDFQDKDAQDDPDPPNRGDPRPDPPGIDTFHDADPVVRDTD